Protein AF-A0A7V6DQL3-F1 (afdb_monomer)

Foldseek 3Di:
DPPPPPPPQQAQLQALQFDVVVVTAGNVVRGHGDRGHHDPPGDGNDPPPPPDDDDDDDDDDDDDDDD

Radius of gyration: 20.15 Å; Cα contacts (8 Å, |Δi|>4): 66; chains: 1; bounding box: 45×42×45 Å

Secondary structure (DSSP, 8-state):
----------SGGGBTTEETTTTSEETTTTEE--TTPPPTT--BS-TTS------------------

Structure (mmCIF, N/CA/C/O backbone):
data_AF-A0A7V6DQL3-F1
#
_entry.id   AF-A0A7V6DQL3-F1
#
loop_
_atom_site.group_PDB
_atom_site.id
_atom_site.type_symbol
_atom_site.label_atom_id
_atom_site.label_alt_id
_atom_site.label_comp_id
_atom_site.label_asym_id
_atom_site.label_entity_id
_atom_site.label_seq_id
_atom_site.pdbx_PDB_ins_code
_atom_site.Cartn_x
_atom_site.Cartn_y
_atom_site.Cartn_z
_atom_site.occupancy
_atom_site.B_iso_or_equiv
_atom_site.auth_seq_id
_atom_site.auth_comp_id
_atom_site.auth_asym_id
_atom_site.auth_atom_id
_atom_site.pdbx_PDB_model_num
ATOM 1 N N . MET A 1 1 ? 19.838 8.106 -23.667 1.00 45.47 1 MET A N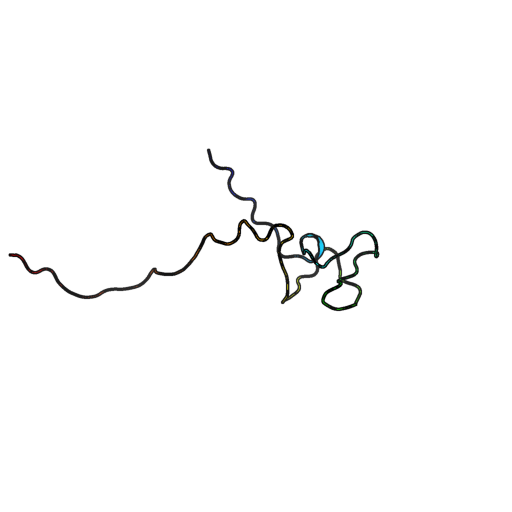 1
ATOM 2 C CA . MET A 1 1 ? 20.216 7.866 -22.261 1.00 45.47 1 MET A CA 1
ATOM 3 C C . MET A 1 1 ? 18.941 7.420 -21.586 1.00 45.47 1 MET A C 1
ATOM 5 O O . MET A 1 1 ? 18.031 8.227 -21.505 1.00 45.47 1 MET A O 1
ATOM 9 N N . PHE A 1 2 ? 18.808 6.128 -21.295 1.00 54.12 2 PHE A N 1
ATOM 10 C CA . PHE A 1 2 ? 17.621 5.616 -20.616 1.00 54.12 2 PHE A CA 1
ATOM 11 C C . PHE A 1 2 ? 17.769 5.977 -19.143 1.00 54.12 2 PHE A C 1
ATOM 13 O O . PHE A 1 2 ? 18.801 5.664 -18.551 1.00 54.12 2 PHE A O 1
ATOM 20 N N . GLU A 1 3 ? 16.807 6.745 -18.635 1.00 53.41 3 GLU A N 1
ATOM 21 C CA . GLU A 1 3 ? 16.741 7.210 -17.253 1.00 53.41 3 GLU A CA 1
ATOM 22 C C . GLU A 1 3 ? 16.994 6.043 -16.300 1.00 53.41 3 GLU A C 1
ATOM 24 O O . GLU A 1 3 ? 16.310 5.019 -16.331 1.00 53.41 3 GLU A O 1
ATOM 29 N N . GLU A 1 4 ? 18.043 6.205 -15.498 1.00 53.34 4 GLU A N 1
ATOM 30 C CA . GLU A 1 4 ? 18.395 5.346 -14.382 1.00 53.34 4 GLU A CA 1
ATOM 31 C C . GLU A 1 4 ? 17.160 5.259 -13.488 1.00 53.34 4 GLU A C 1
ATOM 33 O O . GLU A 1 4 ? 16.782 6.235 -12.842 1.00 53.34 4 GLU A O 1
ATOM 38 N N . SER A 1 5 ? 16.452 4.131 -13.564 1.00 54.66 5 SER A N 1
ATOM 39 C CA . SER A 1 5 ? 15.177 3.947 -12.884 1.00 54.66 5 SER A CA 1
ATOM 40 C C . SER A 1 5 ? 15.395 4.128 -11.390 1.00 54.66 5 SER A C 1
ATOM 42 O O . SER A 1 5 ? 15.989 3.278 -10.722 1.00 54.66 5 SER A O 1
ATOM 44 N N . GLU A 1 6 ? 14.941 5.274 -10.891 1.00 57.75 6 GLU A N 1
ATOM 45 C CA . GLU A 1 6 ? 14.897 5.626 -9.484 1.00 57.75 6 GLU A CA 1
ATOM 46 C C . GLU A 1 6 ? 14.222 4.453 -8.764 1.00 57.75 6 GLU A C 1
ATOM 48 O O . GLU A 1 6 ? 13.032 4.198 -8.955 1.00 57.75 6 GLU A O 1
ATOM 53 N N . LYS A 1 7 ? 15.001 3.644 -8.031 1.00 66.25 7 LYS A N 1
ATOM 54 C CA . LYS A 1 7 ? 14.483 2.464 -7.329 1.00 66.25 7 LYS A CA 1
ATOM 55 C C . LYS A 1 7 ? 13.449 2.952 -6.321 1.00 66.25 7 LYS A C 1
ATOM 57 O O . LYS A 1 7 ? 13.811 3.394 -5.231 1.00 66.25 7 LYS A O 1
ATOM 62 N N . GLN A 1 8 ? 12.173 2.906 -6.699 1.00 68.56 8 GLN A N 1
ATOM 63 C CA . GLN A 1 8 ? 11.086 3.362 -5.847 1.00 68.56 8 GLN A CA 1
ATOM 64 C C . GLN A 1 8 ? 11.146 2.598 -4.525 1.00 68.56 8 GLN A C 1
ATOM 66 O O . GLN A 1 8 ? 11.202 1.365 -4.493 1.00 68.56 8 GLN A O 1
ATOM 71 N N . MET A 1 9 ? 11.169 3.335 -3.415 1.00 80.88 9 MET A N 1
ATOM 72 C CA . MET A 1 9 ? 11.160 2.723 -2.091 1.00 80.88 9 MET A CA 1
ATOM 73 C C . MET A 1 9 ? 9.873 1.912 -1.912 1.00 80.88 9 MET A C 1
ATOM 75 O O . MET A 1 9 ? 8.777 2.430 -2.134 1.00 80.88 9 MET A O 1
ATOM 79 N N . LYS A 1 10 ? 10.009 0.654 -1.476 1.00 89.25 10 LYS A N 1
ATOM 80 C CA . LYS A 1 10 ? 8.892 -0.258 -1.186 1.00 89.25 10 LYS A CA 1
ATOM 81 C C . LYS A 1 10 ? 8.236 0.095 0.152 1.00 89.25 10 LYS A C 1
ATOM 83 O O . LYS A 1 10 ? 8.476 -0.555 1.166 1.00 89.25 10 LYS A O 1
ATOM 88 N N . VAL A 1 11 ? 7.456 1.171 0.172 1.00 90.50 11 VAL A N 1
ATOM 89 C CA . VAL A 1 11 ? 6.752 1.666 1.364 1.00 90.50 11 VAL A CA 1
ATOM 90 C C . VAL A 1 11 ? 5.270 1.866 1.080 1.00 90.50 11 VAL A C 1
ATOM 92 O O . VAL A 1 11 ? 4.856 2.034 -0.060 1.00 90.50 11 VAL A O 1
ATOM 95 N N . CYS A 1 12 ? 4.438 1.877 2.116 1.00 91.12 12 CYS A N 1
ATOM 96 C CA . CYS A 1 12 ? 2.993 1.955 1.960 1.00 91.12 12 CYS A CA 1
ATOM 97 C C . CYS A 1 12 ? 2.540 3.151 1.118 1.00 91.12 12 CYS A C 1
ATOM 99 O O . CYS A 1 12 ? 1.664 2.975 0.289 1.00 91.12 12 CYS A O 1
ATOM 101 N N . CYS A 1 13 ? 3.162 4.329 1.216 1.00 90.00 13 CYS A N 1
ATOM 102 C CA . CYS A 1 13 ? 2.741 5.470 0.398 1.00 90.00 13 CYS A CA 1
ATOM 103 C C . CYS A 1 13 ? 2.986 5.337 -1.112 1.00 90.00 13 CYS A C 1
ATOM 105 O O . CYS A 1 13 ? 2.451 6.138 -1.869 1.00 90.00 13 CYS A O 1
ATOM 107 N N . THR A 1 14 ? 3.797 4.368 -1.539 1.00 89.31 14 THR A N 1
ATOM 108 C CA . THR A 1 14 ? 4.023 4.007 -2.949 1.00 89.31 14 THR A CA 1
ATOM 109 C C . THR A 1 14 ? 3.292 2.712 -3.333 1.00 89.31 14 THR A C 1
ATOM 111 O O . THR A 1 14 ? 3.451 2.212 -4.443 1.00 89.31 14 THR A O 1
ATOM 114 N N . CYS A 1 15 ? 2.491 2.158 -2.414 1.00 90.00 15 CYS A N 1
ATOM 115 C CA . CYS A 1 15 ? 1.710 0.943 -2.609 1.00 90.00 15 CYS A CA 1
ATOM 116 C C . CYS A 1 15 ? 0.331 1.258 -3.200 1.00 90.00 15 CYS A C 1
ATOM 118 O O . CYS A 1 15 ? -0.341 2.186 -2.747 1.00 90.00 15 CYS A O 1
ATOM 120 N N . ILE A 1 16 ? -0.147 0.421 -4.124 1.00 90.94 16 ILE A N 1
ATOM 121 C CA . ILE A 1 16 ? -1.479 0.549 -4.743 1.00 90.94 16 ILE A CA 1
ATOM 122 C C . ILE A 1 16 ? -2.634 0.492 -3.736 1.00 90.9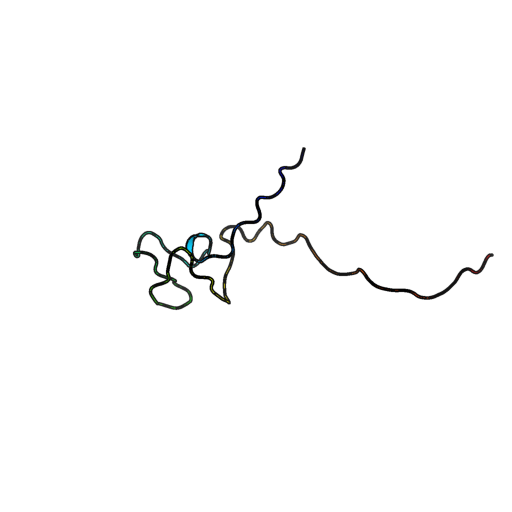4 16 ILE A C 1
ATOM 124 O O . ILE A 1 16 ? -3.688 1.085 -3.950 1.00 90.94 16 ILE A O 1
ATOM 128 N N . PHE A 1 17 ? -2.434 -0.191 -2.609 1.00 92.12 17 PHE A N 1
ATOM 129 C CA . PHE A 1 17 ? -3.475 -0.395 -1.603 1.00 92.12 17 PHE A CA 1
ATOM 130 C C . PHE A 1 17 ? -3.569 0.725 -0.564 1.00 92.12 17 PHE A C 1
ATOM 132 O O . PHE A 1 17 ? -4.438 0.666 0.308 1.00 92.12 17 PHE A O 1
ATOM 139 N N . TRP A 1 18 ? -2.675 1.712 -0.589 1.00 92.81 18 TRP A N 1
ATOM 140 C CA . TRP A 1 18 ? -2.618 2.746 0.438 1.00 92.81 18 TRP A CA 1
ATOM 141 C C . TRP A 1 18 ? -3.319 4.030 -0.010 1.00 92.81 18 TRP A C 1
ATOM 143 O O . TRP A 1 18 ? -3.140 4.496 -1.133 1.00 92.81 18 TRP A O 1
ATOM 153 N N . SER A 1 19 ? -4.107 4.631 0.883 1.00 91.50 19 SER A N 1
ATOM 154 C CA . SER A 1 19 ? -4.930 5.801 0.565 1.00 91.50 19 SER A CA 1
ATOM 155 C C . SER A 1 19 ? -4.573 7.031 1.402 1.00 91.50 19 SER A C 1
ATOM 157 O O . SER A 1 19 ? -4.751 7.053 2.626 1.00 91.50 19 SER A O 1
ATOM 159 N N . TYR A 1 20 ? -4.173 8.112 0.716 1.00 89.56 20 TYR A N 1
ATOM 160 C CA . TYR A 1 20 ? -4.040 9.452 1.309 1.00 89.56 20 TYR A CA 1
ATOM 161 C C . TYR A 1 20 ? -5.385 9.983 1.825 1.00 89.56 20 TYR A C 1
ATOM 163 O O . TYR A 1 20 ? -5.430 10.635 2.869 1.00 89.56 20 TYR A O 1
ATOM 171 N N . GLN A 1 21 ? -6.481 9.691 1.117 1.00 90.38 21 GLN A N 1
ATOM 172 C CA . GLN A 1 21 ? -7.813 10.210 1.449 1.00 90.38 21 GLN A CA 1
ATOM 173 C C . GLN A 1 21 ? -8.312 9.668 2.793 1.00 90.38 21 GLN A C 1
ATOM 175 O O . GLN A 1 21 ? -8.951 10.385 3.561 1.00 90.38 21 GLN A O 1
ATOM 180 N N . HIS A 1 22 ? -7.945 8.430 3.123 1.00 88.75 22 HIS A N 1
ATOM 181 C CA . HIS A 1 22 ? -8.314 7.774 4.375 1.00 88.75 22 HIS A CA 1
ATOM 182 C C . HIS A 1 22 ? -7.229 7.890 5.459 1.00 88.75 22 HIS A C 1
ATOM 184 O O . HIS A 1 22 ? -7.088 7.002 6.294 1.00 88.75 22 HIS A O 1
ATOM 190 N N . LYS A 1 23 ? -6.463 8.992 5.469 1.00 89.44 23 LYS A N 1
ATOM 191 C CA . LYS A 1 23 ? -5.421 9.286 6.478 1.00 89.44 23 LYS A CA 1
ATOM 192 C C . LYS A 1 23 ? -4.348 8.193 6.599 1.00 89.44 23 LYS A C 1
ATOM 194 O O . LYS A 1 23 ? -3.842 7.934 7.687 1.00 89.44 23 LYS A O 1
ATOM 199 N N . GLY A 1 24 ? -3.988 7.573 5.478 1.00 88.81 24 GLY A N 1
ATOM 200 C CA . GLY A 1 24 ? -3.017 6.486 5.440 1.00 88.81 24 GLY A CA 1
ATOM 201 C C . GLY A 1 24 ? -3.608 5.133 5.804 1.00 88.81 24 GLY A C 1
ATOM 202 O O . GLY A 1 24 ? -2.996 4.356 6.524 1.00 88.81 24 GLY A O 1
ATOM 203 N N . PHE A 1 25 ? -4.810 4.846 5.321 1.00 93.81 25 PHE A N 1
ATOM 204 C CA . PHE A 1 25 ? -5.403 3.519 5.439 1.00 93.81 25 PHE A CA 1
ATOM 205 C C . PHE A 1 25 ? -4.825 2.579 4.377 1.00 93.81 25 PHE A C 1
ATOM 207 O O . PHE A 1 25 ? -4.639 2.985 3.229 1.00 93.81 25 PHE A O 1
ATOM 214 N N . CYS A 1 26 ? -4.571 1.326 4.750 1.00 92.62 26 CYS A N 1
ATOM 215 C CA . CYS A 1 26 ? -4.212 0.259 3.825 1.00 92.62 26 CYS A CA 1
ATOM 216 C C . CYS A 1 26 ? -5.434 -0.630 3.578 1.00 92.62 26 CYS A C 1
ATOM 218 O O . CYS A 1 26 ? -5.873 -1.342 4.478 1.00 92.62 26 CYS A O 1
ATOM 220 N N . HIS A 1 27 ? -5.952 -0.632 2.349 1.00 91.19 27 HIS A N 1
ATOM 221 C CA . HIS A 1 27 ? -7.111 -1.444 1.966 1.00 91.19 27 HIS A CA 1
ATOM 222 C C . HIS A 1 27 ? -6.834 -2.952 2.020 1.00 91.19 27 HIS A C 1
ATOM 224 O O . HIS A 1 27 ? -7.757 -3.728 2.229 1.00 91.19 27 HIS A O 1
ATOM 230 N N . ARG A 1 28 ? -5.571 -3.371 1.875 1.00 91.44 28 ARG A N 1
ATOM 231 C CA . ARG A 1 28 ? -5.167 -4.784 1.933 1.00 91.44 28 ARG A CA 1
ATOM 232 C C . ARG A 1 28 ? -5.197 -5.361 3.348 1.00 91.44 28 ARG A C 1
ATOM 234 O O . ARG A 1 28 ? -5.486 -6.537 3.512 1.00 91.44 28 ARG A O 1
ATOM 241 N N . LEU A 1 29 ? -4.869 -4.542 4.344 1.00 89.44 29 LEU A N 1
ATOM 242 C CA . LEU A 1 29 ? -4.790 -4.950 5.753 1.00 89.44 29 LEU A CA 1
ATOM 243 C C . LEU A 1 29 ? -5.987 -4.472 6.573 1.00 89.44 29 LEU A C 1
ATOM 245 O O . LEU A 1 29 ? -6.059 -4.747 7.764 1.00 89.44 29 LEU A O 1
ATOM 249 N N . GLU A 1 30 ? -6.872 -3.694 5.948 1.00 92.31 30 GLU A N 1
ATOM 250 C CA . GLU A 1 30 ? -8.069 -3.118 6.558 1.00 92.31 30 GLU A CA 1
ATOM 251 C C . GLU A 1 30 ? -7.780 -2.299 7.833 1.00 92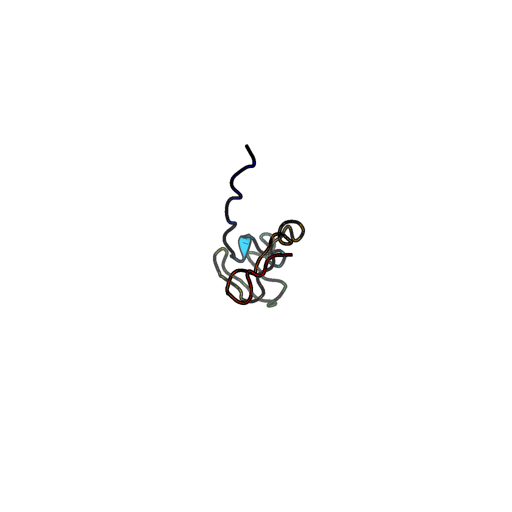.31 30 GLU A C 1
ATOM 253 O O . GLU A 1 30 ? -8.600 -2.203 8.744 1.00 92.31 30 GLU A O 1
ATOM 258 N N . GLN A 1 31 ? -6.606 -1.661 7.889 1.00 92.12 31 GLN A N 1
ATOM 259 C CA . GLN A 1 31 ? -6.144 -0.890 9.044 1.00 92.12 31 GLN A CA 1
ATOM 260 C C . GLN A 1 31 ? -5.339 0.354 8.642 1.00 92.12 31 GLN A C 1
ATOM 262 O O . GLN A 1 31 ? -4.935 0.531 7.490 1.00 92.12 31 GLN A O 1
ATOM 267 N N . GLY A 1 32 ? -5.067 1.223 9.620 1.00 92.88 32 GLY A N 1
ATOM 268 C CA . GLY A 1 32 ? -4.145 2.347 9.449 1.00 92.88 32 GLY A CA 1
ATOM 269 C C . GLY A 1 32 ? -2.702 1.873 9.250 1.00 92.88 32 GLY A C 1
ATOM 270 O O . GLY A 1 32 ? -2.205 1.044 10.007 1.00 92.88 32 GLY A O 1
ATOM 271 N N . ALA A 1 33 ? -2.020 2.425 8.250 1.00 91.62 33 ALA A N 1
ATOM 272 C CA . ALA A 1 33 ? -0.642 2.123 7.892 1.00 91.62 33 ALA A CA 1
ATOM 273 C C . ALA A 1 33 ? 0.181 3.411 7.747 1.00 91.62 33 ALA A C 1
ATOM 275 O O . ALA A 1 33 ? -0.192 4.355 7.045 1.00 91.62 33 ALA A O 1
ATOM 276 N N . GLY A 1 34 ? 1.343 3.449 8.400 1.00 91.19 34 GLY A N 1
ATOM 277 C CA . GLY A 1 34 ? 2.246 4.594 8.315 1.00 91.19 34 GLY A CA 1
ATOM 278 C C . GLY A 1 34 ? 2.729 4.845 6.882 1.00 91.19 34 GLY A C 1
ATOM 279 O O . GLY A 1 34 ? 2.953 3.908 6.121 1.00 91.19 34 GLY A O 1
ATOM 280 N N . LYS A 1 35 ? 2.952 6.117 6.527 1.00 89.31 35 LYS A N 1
ATOM 281 C CA . LYS A 1 35 ? 3.414 6.533 5.187 1.00 89.31 35 LYS A CA 1
ATOM 282 C C . LYS A 1 35 ? 4.657 5.756 4.718 1.00 89.31 35 LYS A C 1
ATOM 284 O O . LYS A 1 35 ? 4.718 5.324 3.574 1.00 89.31 35 LYS A O 1
ATOM 289 N N . PHE A 1 36 ? 5.619 5.562 5.619 1.00 91.25 36 PHE A N 1
ATOM 290 C CA . PHE A 1 36 ? 6.890 4.875 5.354 1.00 91.25 36 PHE A CA 1
ATOM 291 C C . PHE A 1 36 ? 6.926 3.437 5.882 1.00 91.25 36 PHE A C 1
ATOM 293 O O . PHE A 1 36 ? 7.995 2.844 5.990 1.00 91.25 36 PHE A O 1
ATOM 300 N N 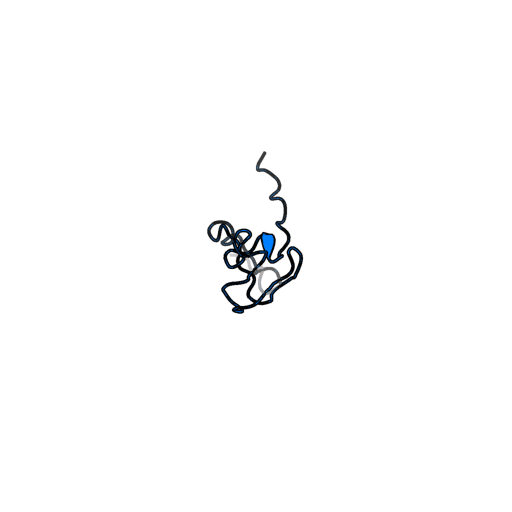. TRP A 1 37 ? 5.775 2.885 6.268 1.00 89.94 37 TRP A N 1
ATOM 301 C CA . TRP A 1 37 ? 5.712 1.508 6.735 1.00 89.94 37 TRP A CA 1
ATOM 302 C C . TRP A 1 37 ? 5.944 0.552 5.560 1.00 89.94 37 TRP A C 1
ATOM 304 O O . TRP A 1 37 ? 5.444 0.790 4.463 1.00 89.94 37 TRP A O 1
ATOM 314 N N . MET A 1 38 ? 6.725 -0.502 5.778 1.00 88.00 38 MET A N 1
ATOM 315 C CA . MET A 1 38 ? 7.006 -1.525 4.771 1.00 88.00 38 MET A CA 1
ATOM 316 C 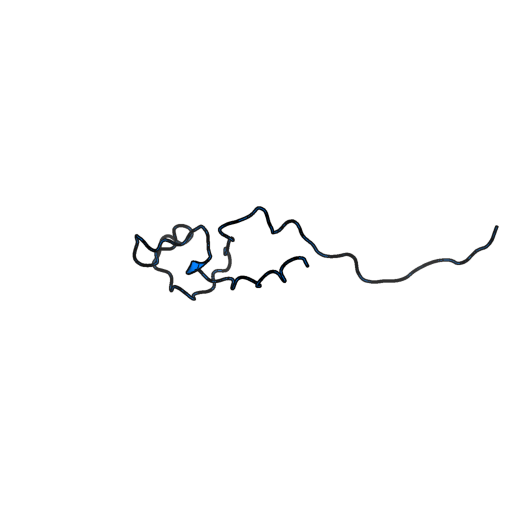C . MET A 1 38 ? 6.062 -2.699 5.012 1.00 88.00 38 MET A C 1
ATOM 318 O O . MET A 1 38 ? 6.096 -3.294 6.087 1.00 88.00 38 MET A O 1
ATOM 322 N N . CYS A 1 39 ? 5.215 -3.011 4.034 1.00 84.06 39 CYS A N 1
ATOM 323 C CA . CYS A 1 39 ? 4.318 -4.162 4.092 1.00 84.06 39 CYS A CA 1
ATOM 324 C C . CYS A 1 39 ? 4.888 -5.340 3.296 1.00 84.06 39 CYS A C 1
ATOM 326 O O . CYS A 1 39 ? 5.537 -5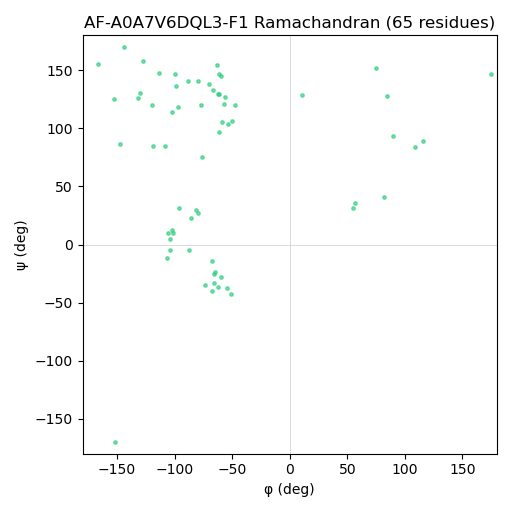.133 2.273 1.00 84.06 39 CYS A O 1
ATOM 328 N N . GLU A 1 40 ? 4.626 -6.569 3.741 1.00 84.81 40 GLU A N 1
ATOM 329 C CA . GLU A 1 40 ? 5.055 -7.784 3.029 1.00 84.81 40 GLU A CA 1
ATOM 330 C C . GLU A 1 40 ? 4.302 -7.942 1.696 1.00 84.81 40 GLU A C 1
ATOM 332 O O . GLU A 1 40 ? 4.918 -8.203 0.668 1.00 84.81 40 GLU A O 1
ATOM 337 N N . ASP A 1 41 ? 2.999 -7.643 1.674 1.00 85.12 41 ASP A N 1
ATOM 338 C CA . ASP A 1 41 ? 2.152 -7.600 0.469 1.00 85.12 41 ASP A CA 1
ATOM 339 C C . ASP A 1 41 ? 2.305 -6.297 -0.353 1.00 85.12 41 ASP A C 1
ATOM 341 O O . ASP A 1 41 ? 1.358 -5.835 -1.000 1.00 85.12 41 ASP A O 1
ATOM 345 N N . TRP A 1 42 ? 3.461 -5.627 -0.294 1.00 89.19 42 TRP A N 1
ATOM 346 C CA . TRP A 1 42 ? 3.655 -4.378 -1.036 1.00 89.19 42 TRP A CA 1
ATOM 347 C C . TRP A 1 42 ? 3.546 -4.609 -2.543 1.00 89.19 42 TRP A C 1
ATOM 349 O O . TRP A 1 42 ? 4.213 -5.477 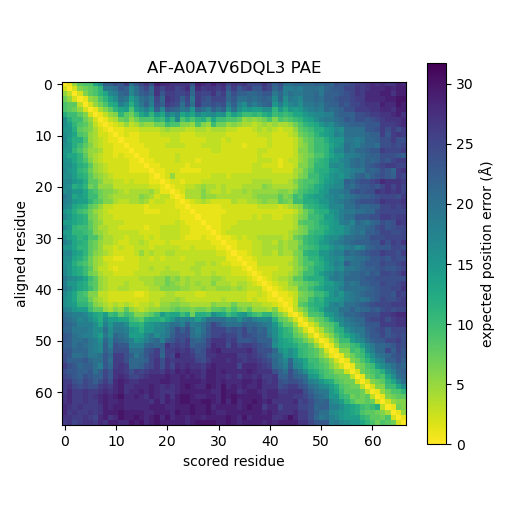-3.101 1.00 89.19 42 TRP A O 1
ATOM 359 N N . THR A 1 43 ? 2.723 -3.797 -3.207 1.00 89.00 43 THR A N 1
ATOM 360 C CA . THR A 1 43 ? 2.502 -3.860 -4.655 1.00 89.00 43 THR A CA 1
ATOM 361 C C . THR A 1 43 ? 2.618 -2.460 -5.242 1.00 89.00 43 THR A C 1
ATOM 363 O O . THR A 1 43 ? 1.947 -1.538 -4.771 1.00 89.00 43 THR A O 1
ATOM 366 N N . ALA A 1 44 ? 3.471 -2.302 -6.256 1.00 85.06 44 ALA A N 1
ATOM 367 C CA . ALA A 1 44 ? 3.691 -1.027 -6.932 1.00 85.06 44 ALA A CA 1
ATOM 368 C C . ALA A 1 44 ? 2.392 -0.493 -7.561 1.00 85.06 44 ALA A C 1
ATOM 370 O O . ALA A 1 44 ? 1.580 -1.271 -8.060 1.00 85.06 44 ALA A O 1
ATOM 371 N N . MET A 1 45 ? 2.206 0.833 -7.558 1.00 77.94 45 MET A N 1
ATOM 372 C CA . MET A 1 45 ? 1.072 1.479 -8.240 1.00 77.94 45 MET A CA 1
ATOM 373 C C . MET A 1 45 ? 1.101 1.316 -9.770 1.00 77.94 45 MET A C 1
ATOM 375 O O . MET A 1 45 ? 0.038 1.314 -10.382 1.00 77.94 45 MET A O 1
ATOM 379 N N . ASP A 1 46 ? 2.276 1.078 -10.356 1.00 67.38 46 ASP A N 1
ATOM 380 C CA . ASP A 1 46 ? 2.475 0.791 -11.781 1.00 67.38 46 ASP A CA 1
ATOM 381 C C . ASP A 1 46 ? 3.094 -0.604 -11.946 1.00 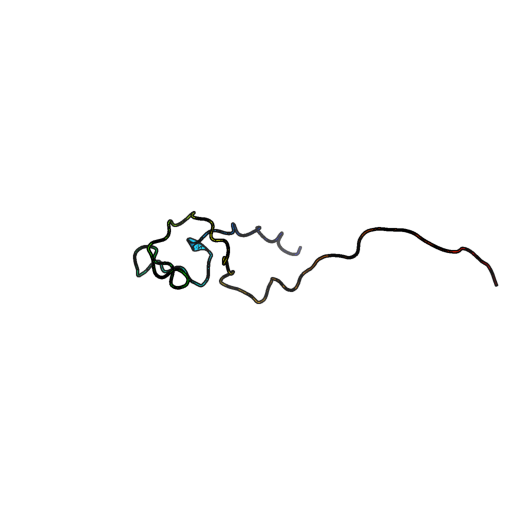67.38 46 ASP A C 1
ATOM 383 O O . ASP A 1 46 ? 4.310 -0.781 -12.023 1.00 67.38 46 ASP A O 1
ATOM 387 N N . ALA A 1 47 ? 2.242 -1.627 -11.962 1.00 54.41 47 ALA A N 1
ATOM 388 C CA . ALA A 1 47 ? 2.638 -3.027 -12.121 1.00 54.41 47 ALA A CA 1
ATOM 389 C C . ALA A 1 47 ? 2.892 -3.438 -13.591 1.00 54.41 47 ALA A C 1
ATOM 391 O O . ALA A 1 47 ? 2.696 -4.600 -13.929 1.00 54.41 47 ALA A O 1
ATOM 392 N N . ASP A 1 48 ? 3.329 -2.512 -14.453 1.00 53.12 48 ASP A N 1
ATOM 393 C CA . ASP A 1 48 ? 3.730 -2.800 -15.847 1.00 53.12 48 ASP A CA 1
ATOM 394 C C . ASP A 1 48 ? 5.261 -2.738 -16.052 1.00 53.12 48 ASP A C 1
ATOM 396 O O . ASP A 1 48 ? 5.792 -3.203 -17.051 1.00 53.12 48 ASP A O 1
ATOM 400 N N . ALA A 1 49 ? 6.019 -2.225 -15.072 1.00 53.44 49 ALA A N 1
ATOM 401 C CA . ALA A 1 49 ? 7.476 -2.058 -15.177 1.00 53.44 49 ALA A CA 1
ATOM 402 C C . ALA A 1 49 ? 8.301 -3.136 -14.440 1.00 53.44 49 ALA A C 1
ATOM 404 O O . ALA A 1 49 ? 9.513 -2.987 -14.281 1.00 53.44 49 ALA A O 1
ATOM 405 N N . ALA A 1 50 ? 7.665 -4.209 -13.957 1.00 53.00 50 ALA A N 1
ATOM 406 C CA . ALA A 1 50 ? 8.319 -5.262 -13.170 1.00 53.00 50 ALA A CA 1
ATOM 407 C C . ALA A 1 50 ? 8.547 -6.581 -13.933 1.00 53.00 50 ALA A C 1
ATOM 409 O O . ALA A 1 50 ? 8.983 -7.555 -13.328 1.00 53.00 50 ALA A O 1
ATOM 410 N N . GLU A 1 51 ? 8.337 -6.617 -15.254 1.00 52.50 51 GLU A N 1
ATOM 411 C CA . GLU A 1 51 ? 8.761 -7.750 -16.098 1.00 52.50 51 GLU A CA 1
ATOM 412 C C . GLU A 1 51 ? 10.220 -7.635 -16.581 1.00 52.50 51 GLU A C 1
ATOM 414 O O . GLU A 1 51 ? 10.619 -8.246 -17.568 1.00 52.50 51 GLU A O 1
ATOM 419 N N . SER A 1 52 ? 11.065 -6.869 -15.886 1.00 52.09 52 SER A N 1
ATOM 420 C CA . SER A 1 52 ? 12.515 -6.923 -16.095 1.00 52.09 52 SER A CA 1
ATOM 421 C C . SER A 1 52 ? 13.220 -7.586 -14.917 1.00 52.09 52 SER A C 1
ATOM 423 O O . SER A 1 52 ? 13.797 -6.909 -14.070 1.00 52.09 52 SER A O 1
ATOM 425 N N . LEU A 1 53 ? 13.248 -8.927 -15.007 1.00 61.00 53 LEU A N 1
ATOM 426 C CA . LEU A 1 53 ? 14.318 -9.838 -14.550 1.00 61.00 53 LEU A CA 1
ATOM 427 C C . LEU A 1 53 ? 14.407 -10.077 -13.023 1.00 61.00 53 LEU A C 1
ATOM 429 O O . LEU A 1 53 ? 14.054 -9.182 -12.257 1.00 61.00 53 LEU A O 1
ATOM 433 N N . PRO A 1 54 ? 14.911 -11.245 -12.543 1.00 59.25 54 PRO A N 1
ATOM 434 C CA . PRO A 1 54 ? 16.143 -11.882 -13.047 1.00 59.25 54 PRO A CA 1
ATOM 435 C C . PRO A 1 54 ? 16.228 -13.430 -12.932 1.00 59.25 54 PRO A C 1
ATOM 437 O O . PRO A 1 54 ? 15.253 -14.083 -12.596 1.00 59.25 54 PRO A O 1
ATOM 440 N N . GLU A 1 55 ? 17.434 -13.966 -13.192 1.00 47.50 55 GLU A N 1
ATOM 441 C CA . GLU A 1 55 ? 17.977 -15.302 -12.834 1.00 47.50 55 GLU A CA 1
ATOM 442 C C . GLU A 1 55 ? 18.152 -16.324 -13.971 1.00 47.50 55 GLU A C 1
ATOM 444 O O . GLU A 1 55 ? 17.360 -17.243 -14.115 1.00 47.50 55 GLU A O 1
ATOM 449 N N . THR A 1 56 ? 19.281 -16.237 -14.689 1.00 52.72 56 THR A N 1
ATOM 450 C CA . THR A 1 56 ? 20.221 -17.376 -14.797 1.00 52.72 56 THR A CA 1
ATOM 451 C C . THR A 1 56 ? 21.655 -16.833 -14.915 1.00 52.72 56 THR A C 1
ATOM 453 O O . THR A 1 56 ? 22.166 -16.612 -16.014 1.00 52.72 56 THR A O 1
ATOM 456 N N . LEU A 1 57 ? 22.304 -16.570 -13.783 1.00 67.75 57 LEU A N 1
ATOM 457 C CA . LEU A 1 57 ? 23.764 -16.635 -13.702 1.00 67.75 57 LEU A CA 1
ATOM 458 C C . LEU A 1 57 ? 24.108 -17.807 -12.771 1.00 67.75 57 LEU A C 1
ATOM 460 O O . LEU A 1 57 ? 23.334 -18.069 -11.853 1.00 67.75 57 LEU A O 1
ATOM 464 N N . ASP A 1 58 ? 25.243 -18.454 -13.057 1.00 54.59 58 ASP A N 1
ATOM 465 C CA . ASP A 1 58 ? 25.854 -19.627 -12.400 1.00 54.59 58 ASP A CA 1
ATOM 466 C C . ASP A 1 58 ? 25.311 -20.993 -12.889 1.00 54.59 58 ASP A C 1
ATOM 468 O O . ASP A 1 58 ? 24.111 -21.230 -12.910 1.00 54.59 58 ASP A O 1
ATOM 472 N N . ASP A 1 59 ? 26.098 -21.987 -13.312 1.00 45.97 59 ASP A N 1
ATOM 473 C CA . ASP A 1 59 ? 27.549 -22.160 -13.449 1.00 45.97 59 ASP 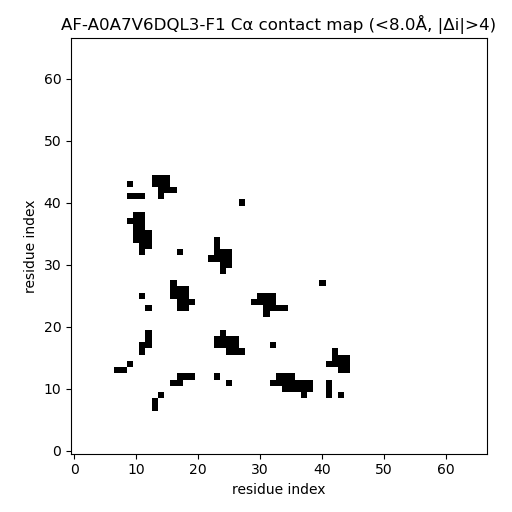A CA 1
ATOM 474 C C . ASP A 1 59 ? 27.809 -23.421 -14.323 1.00 45.97 59 ASP A C 1
ATOM 476 O O . ASP A 1 59 ? 26.958 -24.303 -14.424 1.00 45.97 59 ASP A O 1
ATOM 480 N N . ALA A 1 60 ? 28.975 -23.460 -14.973 1.00 53.06 60 ALA A N 1
ATOM 481 C CA . ALA A 1 60 ? 29.690 -24.564 -15.639 1.00 53.06 60 ALA A CA 1
ATOM 482 C C . ALA A 1 60 ? 29.025 -25.947 -15.907 1.00 53.06 60 ALA A C 1
ATOM 484 O O . ALA A 1 60 ? 28.683 -26.680 -14.984 1.00 53.06 60 ALA A O 1
ATOM 485 N N . ALA A 1 61 ? 29.094 -26.423 -17.167 1.00 49.88 61 ALA A N 1
ATOM 486 C CA . ALA A 1 61 ? 29.897 -27.606 -17.552 1.00 49.88 61 ALA A CA 1
ATOM 487 C C . ALA A 1 61 ? 29.726 -28.031 -19.030 1.00 49.88 61 ALA A C 1
ATOM 489 O O . ALA A 1 61 ? 28.633 -28.018 -19.585 1.00 49.88 61 ALA A O 1
ATOM 490 N N . ALA A 1 62 ? 30.834 -28.555 -19.568 1.00 49.78 62 ALA A N 1
ATOM 491 C CA . ALA A 1 62 ? 30.977 -29.465 -20.711 1.00 49.78 62 ALA A CA 1
ATOM 492 C C . ALA A 1 62 ? 31.148 -28.869 -22.125 1.00 49.78 62 ALA A C 1
ATOM 494 O O . ALA A 1 62 ? 30.214 -28.756 -22.909 1.00 49.78 62 ALA A O 1
ATOM 495 N N . GLY A 1 63 ? 32.424 -28.715 -22.500 1.00 48.59 63 GLY A N 1
ATOM 496 C CA . GLY A 1 63 ? 32.926 -29.488 -23.639 1.00 48.59 63 GLY A CA 1
ATOM 497 C C . GLY A 1 63 ? 33.353 -28.700 -24.871 1.00 48.59 63 GLY A C 1
ATOM 498 O O . GLY A 1 63 ? 32.601 -28.593 -25.832 1.00 48.59 63 GLY A O 1
ATOM 499 N N . SER A 1 64 ? 34.626 -28.297 -24.907 1.00 62.97 64 SER A N 1
ATOM 500 C CA . SER A 1 64 ? 35.374 -28.305 -26.166 1.00 62.97 64 SER A CA 1
ATOM 501 C C . SER A 1 64 ? 35.354 -29.724 -26.741 1.00 62.97 64 SER A C 1
ATOM 503 O O . SER A 1 64 ? 35.863 -30.637 -26.091 1.00 62.97 64 SER A O 1
ATOM 505 N N . LEU A 1 65 ? 34.834 -29.912 -27.952 1.00 60.38 65 LEU A N 1
ATOM 506 C CA . LEU A 1 65 ? 35.397 -30.891 -28.879 1.00 60.38 65 LEU A CA 1
ATOM 507 C C . LEU A 1 65 ? 35.108 -30.474 -30.322 1.00 60.38 65 LEU A C 1
ATOM 509 O O . LEU A 1 65 ? 33.971 -30.210 -30.700 1.00 60.38 65 LEU A O 1
ATOM 513 N N . GLU A 1 66 ? 36.196 -30.386 -31.073 1.00 58.69 66 GLU A N 1
ATOM 514 C CA . GLU A 1 66 ? 36.300 -30.026 -32.480 1.00 58.69 66 GLU A CA 1
ATOM 515 C C . GLU A 1 66 ? 35.586 -31.033 -33.398 1.00 58.69 66 GLU A C 1
ATOM 517 O O . GLU A 1 66 ? 35.458 -32.214 -33.065 1.00 58.69 66 GLU A O 1
ATOM 522 N N . GLY A 1 67 ? 35.176 -30.559 -34.576 1.00 57.06 67 GLY A N 1
ATOM 523 C CA . GLY A 1 67 ? 34.756 -31.364 -35.721 1.00 57.06 67 GLY A CA 1
ATOM 524 C C . GLY A 1 67 ? 35.180 -30.687 -37.011 1.00 57.06 67 GLY A C 1
ATOM 525 O O . GLY A 1 67 ? 34.938 -29.463 -37.114 1.00 57.06 67 GLY A O 1
#

pLDDT: mean 74.27, std 17.47, range [45.47, 93.81]

Solvent-accessible surface area (backbone atoms only — not comparable to full-atom values): 4680 Å² total; per-residue (Å²): 133,81,77,77,75,74,79,73,70,81,22,33,70,53,20,61,51,42,31,76,90,63,78,27,26,24,68,84,75,76,41,82,42,55,60,79,36,69,56,92,87,64,42,60,69,66,82,79,76,73,86,72,77,89,89,89,78,88,80,90,86,87,77,94,77,89,133

Sequence (67 aa):
MFEESEKQMKVCCTCIFWSYQHKGFCHRLEQGAGKFWMCEDWTAMDADAAESLPETLDDAAAGSLEG

Mean predicted aligned error: 13.71 Å

Organism: NCBI:txid60893